Protein AF-A0A7S0VQ46-F1 (afdb_monomer_lite)

Foldseek 3Di:
DDFAKAWEDPPQWIWIQGLQGIWIAGCVPPPGDRRDTPDGDGRHVSVWRWHWYDDPQWIWIDTPVDDPFKIFIAGNVHRHTPWIQGCCQPTPDGDPNVVCVVDVDDPPDPPPPDD

Structure (mmCIF, N/CA/C/O backbone):
data_AF-A0A7S0VQ46-F1
#
_entry.id   AF-A0A7S0VQ46-F1
#
loop_
_atom_site.group_PDB
_atom_site.id
_atom_site.type_symbol
_atom_site.label_atom_id
_atom_site.label_alt_id
_atom_site.label_comp_id
_atom_site.label_asym_id
_atom_site.label_entity_id
_atom_site.label_seq_id
_atom_site.pdbx_PDB_ins_code
_atom_site.Cartn_x
_atom_site.Cartn_y
_atom_site.Cartn_z
_atom_site.occupancy
_atom_site.B_iso_or_equiv
_atom_site.auth_seq_id
_atom_site.auth_comp_id
_atom_site.auth_asym_id
_atom_site.auth_atom_id
_atom_site.pdbx_PDB_model_num
ATOM 1 N N . ALA A 1 1 ? 9.228 17.242 -10.030 1.00 52.00 1 ALA A N 1
ATOM 2 C CA . ALA A 1 1 ? 8.530 15.937 -10.054 1.00 52.00 1 ALA A CA 1
ATOM 3 C C . ALA A 1 1 ? 7.058 16.156 -9.705 1.00 52.00 1 ALA A C 1
ATOM 5 O O . ALA A 1 1 ? 6.789 16.780 -8.689 1.00 52.00 1 ALA A O 1
ATOM 6 N N . GLY A 1 2 ? 6.111 15.719 -10.545 1.00 63.72 2 GLY A N 1
ATOM 7 C CA . GLY A 1 2 ? 4.676 15.968 -10.318 1.00 63.72 2 GLY A CA 1
ATOM 8 C C . GLY A 1 2 ? 4.134 15.248 -9.078 1.00 63.72 2 GLY A C 1
ATOM 9 O O . GLY A 1 2 ? 4.594 14.147 -8.765 1.00 63.72 2 GLY A O 1
ATOM 10 N N . ARG A 1 3 ? 3.161 15.847 -8.382 1.00 78.19 3 ARG A N 1
ATOM 11 C CA . ARG A 1 3 ? 2.463 15.235 -7.238 1.00 78.19 3 ARG A CA 1
ATOM 12 C C . ARG A 1 3 ? 1.803 13.927 -7.691 1.00 78.19 3 ARG A C 1
ATOM 14 O O . ARG A 1 3 ? 1.157 13.897 -8.731 1.00 78.19 3 ARG A O 1
ATOM 21 N N . PHE A 1 4 ? 1.999 12.847 -6.945 1.00 85.94 4 PHE A N 1
ATOM 22 C CA . PHE A 1 4 ? 1.358 11.561 -7.208 1.00 85.94 4 PHE A CA 1
ATOM 23 C C . PHE A 1 4 ? 0.839 10.994 -5.886 1.00 85.94 4 PHE A C 1
ATOM 25 O O . PHE A 1 4 ? 1.539 11.033 -4.874 1.00 85.94 4 PHE A O 1
ATOM 32 N N . VAL A 1 5 ? -0.398 10.510 -5.915 1.00 93.94 5 VAL A N 1
ATOM 33 C CA . VAL A 1 5 ? -1.060 9.793 -4.828 1.00 93.94 5 VAL A CA 1
ATOM 34 C C . VAL A 1 5 ? -1.950 8.742 -5.484 1.00 93.94 5 VAL A C 1
ATOM 36 O O . VAL A 1 5 ? -2.590 9.035 -6.493 1.00 93.94 5 VAL A O 1
ATOM 39 N N . SER A 1 6 ? -1.999 7.540 -4.921 1.00 96.88 6 SER A N 1
ATOM 40 C CA . SER A 1 6 ? -2.977 6.520 -5.296 1.00 96.88 6 SER A CA 1
ATOM 41 C C . SER A 1 6 ? -3.759 6.097 -4.063 1.00 96.88 6 SER A C 1
ATOM 43 O O . SER A 1 6 ? -3.205 6.055 -2.961 1.00 96.88 6 SER A O 1
ATOM 45 N N . VAL A 1 7 ? -5.051 5.835 -4.244 1.00 97.56 7 VAL A N 1
ATOM 46 C CA . VAL A 1 7 ? -5.968 5.493 -3.160 1.00 97.56 7 VAL A CA 1
ATOM 47 C C . VAL A 1 7 ? -6.770 4.248 -3.505 1.00 97.56 7 VAL A C 1
ATOM 49 O O . VAL A 1 7 ? -7.147 4.049 -4.656 1.00 97.56 7 VAL A O 1
ATOM 52 N N . ALA A 1 8 ? -7.046 3.432 -2.495 1.00 98.19 8 ALA A N 1
ATOM 53 C CA . ALA A 1 8 ? -7.983 2.317 -2.557 1.00 98.19 8 ALA A CA 1
ATOM 54 C C . ALA A 1 8 ? -8.779 2.257 -1.249 1.00 98.19 8 ALA A C 1
ATOM 56 O O . ALA A 1 8 ? -8.419 2.899 -0.263 1.00 98.19 8 ALA A O 1
ATOM 57 N N . THR A 1 9 ? -9.865 1.494 -1.224 1.00 97.62 9 THR A N 1
ATOM 58 C CA . THR A 1 9 ? -10.707 1.347 -0.034 1.00 97.62 9 THR A CA 1
ATOM 59 C C . THR A 1 9 ? -11.311 -0.048 0.021 1.00 97.62 9 THR A C 1
ATOM 61 O O . THR A 1 9 ? -11.606 -0.627 -1.024 1.00 97.62 9 THR A O 1
ATOM 64 N N . ASP A 1 10 ? -11.491 -0.576 1.230 1.00 96.25 10 ASP A N 1
ATOM 65 C CA . ASP A 1 10 ? -12.310 -1.769 1.504 1.00 96.25 10 ASP A CA 1
ATOM 66 C C . ASP A 1 10 ? -13.719 -1.394 2.021 1.00 96.25 10 ASP A C 1
ATOM 68 O O . ASP A 1 10 ? -14.488 -2.253 2.445 1.00 96.25 10 ASP A O 1
ATOM 72 N N . GLY A 1 11 ? -14.048 -0.097 2.020 1.00 96.06 11 GLY A N 1
ATOM 73 C CA . GLY A 1 11 ? -15.270 0.476 2.583 1.00 96.06 11 GLY A CA 1
ATOM 74 C C . GLY A 1 11 ? -15.126 0.932 4.038 1.00 96.06 11 GLY A C 1
ATOM 75 O O . GLY A 1 11 ? -15.719 1.941 4.408 1.00 96.06 11 GLY A O 1
ATOM 76 N N . SER A 1 12 ? -14.303 0.262 4.851 1.00 97.50 12 SER A N 1
ATOM 77 C CA . SER A 1 12 ? -14.050 0.640 6.254 1.00 97.50 12 SER A CA 1
ATOM 78 C C . SER A 1 12 ? -12.765 1.452 6.414 1.00 97.50 12 SER A C 1
ATOM 80 O O . SER A 1 12 ? -12.708 2.376 7.227 1.00 97.50 12 SER A O 1
ATOM 82 N N . HIS A 1 13 ? -11.750 1.172 5.604 1.00 98.44 13 HIS A N 1
ATOM 83 C CA . HIS A 1 13 ? -10.459 1.836 5.606 1.00 98.44 13 HIS A CA 1
ATOM 84 C C . HIS A 1 13 ? -10.111 2.401 4.232 1.00 98.44 13 HIS A C 1
ATOM 86 O O . HIS A 1 13 ? -10.327 1.771 3.200 1.00 98.44 13 HIS A O 1
ATOM 92 N N . LEU A 1 14 ? -9.485 3.574 4.243 1.00 98.12 14 LEU A N 1
ATOM 93 C CA . LEU A 1 14 ? -8.809 4.168 3.100 1.00 98.12 14 LEU A CA 1
ATOM 94 C C . LEU A 1 14 ? -7.332 3.795 3.131 1.00 98.12 14 LEU A C 1
ATOM 96 O O . LEU A 1 14 ? -6.643 4.003 4.129 1.00 98.12 14 LEU A O 1
ATOM 100 N N . TYR A 1 15 ? -6.831 3.306 2.009 1.00 98.50 15 TYR A N 1
ATOM 101 C CA . TYR A 1 15 ? -5.422 3.037 1.785 1.00 98.50 15 TYR A CA 1
ATOM 102 C C . TYR A 1 15 ? -4.859 4.128 0.893 1.00 98.50 15 TYR A C 1
ATOM 104 O O . TYR A 1 15 ? -5.396 4.376 -0.183 1.00 98.50 15 TYR A O 1
ATOM 112 N N . VAL A 1 16 ? -3.795 4.789 1.336 1.00 97.75 16 VAL A N 1
ATOM 113 C CA . VAL A 1 16 ? -3.209 5.933 0.632 1.00 97.75 16 VAL A CA 1
ATOM 114 C C . VAL A 1 16 ? -1.732 5.670 0.405 1.00 97.75 16 VAL A C 1
ATOM 116 O O . VAL A 1 16 ? -0.962 5.584 1.360 1.00 97.75 16 VAL A O 1
ATOM 119 N N . HIS A 1 17 ? -1.332 5.570 -0.859 1.00 97.56 17 HIS A N 1
ATOM 120 C CA . HIS A 1 17 ? 0.068 5.525 -1.257 1.00 97.56 17 HIS A CA 1
ATOM 121 C C . HIS A 1 17 ? 0.516 6.903 -1.750 1.00 97.56 17 HIS A C 1
ATOM 123 O O . HIS A 1 17 ? -0.091 7.487 -2.649 1.00 97.56 17 HIS A O 1
ATOM 129 N N . SER A 1 18 ? 1.608 7.414 -1.190 1.00 95.06 18 SER A N 1
ATOM 130 C CA . SER A 1 18 ? 2.210 8.704 -1.543 1.00 95.06 18 SER A CA 1
ATOM 131 C C . SER A 1 18 ? 3.738 8.641 -1.390 1.00 95.06 18 SER A C 1
ATOM 133 O O . SER A 1 18 ? 4.251 7.647 -0.878 1.00 95.06 18 SER A O 1
ATOM 135 N N . PRO A 1 19 ? 4.495 9.696 -1.741 1.00 94.12 19 PRO A N 1
ATOM 136 C CA . PRO A 1 19 ? 5.932 9.751 -1.454 1.00 94.12 19 PRO A CA 1
ATOM 137 C C . PRO A 1 19 ? 6.293 9.633 0.038 1.00 94.12 19 PRO A C 1
ATOM 139 O O . PRO A 1 19 ? 7.440 9.346 0.370 1.00 94.12 19 PRO A O 1
ATOM 142 N N . LEU A 1 20 ? 5.335 9.834 0.953 1.00 94.56 20 LEU A N 1
ATOM 143 C CA . LEU A 1 20 ? 5.543 9.604 2.387 1.00 94.56 20 LEU A CA 1
ATOM 144 C C . LEU A 1 20 ? 5.497 8.110 2.758 1.00 94.56 20 LEU A C 1
ATOM 146 O O . LEU A 1 20 ? 5.977 7.731 3.826 1.00 94.56 20 LEU A O 1
ATOM 150 N N . GLY A 1 21 ? 4.970 7.258 1.875 1.00 95.88 21 GLY A N 1
ATOM 151 C CA . GLY A 1 21 ? 4.781 5.824 2.076 1.00 95.88 21 GLY A CA 1
ATOM 152 C C . GLY A 1 21 ? 3.322 5.396 1.912 1.00 95.88 21 GLY A C 1
ATOM 153 O O . GLY A 1 21 ? 2.529 6.076 1.253 1.00 95.88 21 GLY A O 1
ATOM 154 N N . LEU A 1 22 ? 2.979 4.266 2.533 1.00 98.00 22 LEU A N 1
ATOM 155 C CA . LEU A 1 22 ? 1.643 3.669 2.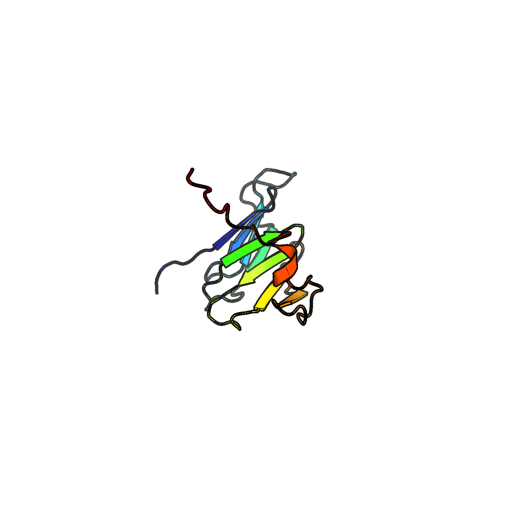507 1.00 98.00 22 LEU A CA 1
ATOM 156 C C . LEU A 1 22 ? 0.959 3.829 3.866 1.00 98.00 22 LEU A C 1
ATOM 158 O O . LEU A 1 22 ? 1.524 3.455 4.892 1.00 98.00 22 LEU A O 1
ATOM 162 N N . ALA A 1 23 ? -0.261 4.353 3.871 1.00 98.38 23 ALA A N 1
ATOM 163 C CA . ALA A 1 23 ? -1.054 4.572 5.076 1.00 98.38 23 ALA A CA 1
ATOM 164 C C . ALA A 1 23 ? -2.413 3.871 4.990 1.00 98.38 23 ALA A C 1
ATOM 166 O O . ALA A 1 23 ? -2.994 3.772 3.910 1.00 98.38 23 ALA A O 1
ATOM 167 N N . LYS A 1 24 ? -2.925 3.439 6.146 1.00 98.44 24 LYS A N 1
ATOM 168 C CA . LYS A 1 24 ? -4.284 2.924 6.351 1.00 98.44 24 LYS A CA 1
ATOM 169 C C . LYS A 1 24 ? -5.028 3.857 7.303 1.00 98.44 24 LYS A C 1
ATOM 171 O O . LYS A 1 24 ? -4.640 3.996 8.465 1.00 98.44 24 LYS A O 1
ATOM 176 N N . LEU A 1 25 ? -6.086 4.484 6.812 1.00 98.44 25 LEU A N 1
ATOM 177 C CA . LEU A 1 25 ? -6.909 5.464 7.516 1.00 98.44 25 LEU A CA 1
ATOM 178 C C . LEU A 1 25 ? -8.313 4.901 7.741 1.00 98.44 25 LEU A C 1
ATOM 180 O O . LEU A 1 25 ? -8.831 4.194 6.884 1.00 98.44 25 LEU A O 1
ATOM 184 N N . GLY A 1 26 ? -8.948 5.228 8.862 1.00 98.44 26 GLY A N 1
ATOM 185 C CA . GLY A 1 26 ? -10.359 4.919 9.086 1.00 98.44 26 GLY A CA 1
ATOM 186 C C . GLY A 1 26 ? -11.270 5.849 8.291 1.00 98.44 26 GLY A C 1
ATOM 187 O O . GLY A 1 26 ? -11.009 7.048 8.181 1.00 98.44 26 GLY A O 1
ATOM 188 N N . THR A 1 27 ? -12.351 5.305 7.745 1.00 97.81 27 THR A N 1
ATOM 189 C CA . THR A 1 27 ? -13.361 6.085 7.005 1.00 97.81 27 THR A CA 1
ATOM 190 C C . THR A 1 27 ? -14.442 6.673 7.909 1.00 97.81 27 THR A C 1
ATOM 192 O O . THR A 1 27 ? -15.118 7.618 7.515 1.00 97.81 27 THR A O 1
ATOM 195 N N . GLY A 1 28 ? -14.621 6.126 9.115 1.00 97.62 28 GLY A N 1
ATOM 196 C CA . GLY A 1 28 ? -15.814 6.364 9.933 1.00 97.62 28 GLY A CA 1
ATOM 197 C C . GLY A 1 28 ? -16.897 5.293 9.755 1.00 97.62 28 GLY A C 1
ATOM 198 O O . GLY A 1 28 ? -17.881 5.299 10.489 1.00 97.62 28 GLY A O 1
ATOM 199 N N . HIS A 1 29 ? -16.720 4.360 8.814 1.00 96.94 29 HIS A N 1
ATOM 200 C CA . HIS A 1 29 ? -17.596 3.205 8.611 1.00 96.94 29 HIS A CA 1
ATOM 201 C C . HIS A 1 29 ? -16.959 1.917 9.149 1.00 96.94 29 HIS A C 1
ATOM 203 O O . HIS A 1 29 ? -15.754 1.861 9.412 1.00 96.94 29 HIS A O 1
ATOM 209 N N . GLY A 1 30 ? -17.781 0.881 9.352 1.00 93.81 30 GLY A N 1
ATOM 210 C CA . GLY A 1 30 ? -17.314 -0.432 9.816 1.00 93.81 30 GLY A CA 1
ATOM 211 C C . GLY A 1 30 ? -16.661 -0.407 11.202 1.00 93.81 30 GLY A C 1
ATOM 212 O O . GLY A 1 30 ? -15.744 -1.178 11.462 1.00 93.81 30 GLY A O 1
ATOM 213 N N . GLY A 1 31 ? -17.076 0.518 12.076 1.00 95.69 31 GLY A N 1
ATOM 214 C CA . GLY A 1 31 ? -16.501 0.688 13.417 1.00 95.69 31 GLY A CA 1
ATOM 215 C C . GLY A 1 31 ? -15.156 1.425 13.449 1.00 95.69 31 GLY A C 1
ATOM 216 O O . GLY A 1 31 ? -14.533 1.517 14.506 1.00 95.69 31 GLY A O 1
ATOM 217 N N . THR A 1 32 ? -14.694 1.963 12.317 1.00 98.12 32 THR A N 1
ATOM 218 C CA . THR A 1 32 ? -13.479 2.784 12.279 1.00 98.12 32 THR A CA 1
ATOM 219 C C . THR A 1 32 ? -13.753 4.226 12.701 1.00 98.12 32 THR A C 1
ATOM 221 O O . THR A 1 32 ? -14.867 4.727 12.576 1.00 98.12 32 THR A O 1
ATOM 224 N N . ILE A 1 33 ? -12.723 4.925 13.181 1.00 98.06 33 ILE A N 1
ATOM 225 C CA . ILE A 1 33 ? -12.795 6.362 13.471 1.00 98.06 33 ILE A CA 1
ATOM 226 C C . ILE A 1 33 ? -12.389 7.134 12.216 1.00 98.06 33 ILE A C 1
ATOM 228 O O . ILE A 1 33 ? -11.309 6.901 11.668 1.00 98.06 33 ILE A O 1
ATOM 232 N N . HIS A 1 34 ? -13.241 8.066 11.786 1.00 97.38 34 HIS A N 1
ATOM 233 C CA . HIS A 1 34 ? -12.999 8.902 10.611 1.00 97.38 34 HIS A CA 1
ATOM 234 C C . HIS A 1 34 ? -11.641 9.609 10.703 1.00 97.38 34 HIS A C 1
ATOM 236 O O . HIS A 1 34 ? -11.338 10.273 11.693 1.00 97.38 34 HIS A O 1
ATOM 242 N N . GLY A 1 35 ? -10.819 9.465 9.662 1.00 95.75 35 GLY A N 1
ATOM 243 C CA . GLY A 1 35 ? -9.526 10.140 9.532 1.00 95.75 35 GLY A CA 1
ATOM 244 C C . GLY A 1 35 ? -8.428 9.609 10.456 1.00 95.75 35 GLY A C 1
ATOM 245 O O . GLY A 1 35 ? -7.288 10.064 10.369 1.00 95.75 35 GLY A O 1
ATOM 246 N N . ARG A 1 36 ? -8.722 8.633 11.325 1.00 98.06 36 ARG A N 1
ATOM 247 C CA . ARG A 1 36 ? -7.718 8.053 12.220 1.00 98.06 36 ARG A CA 1
ATOM 248 C C . ARG A 1 36 ? -6.705 7.248 11.417 1.00 98.06 36 ARG A C 1
ATOM 250 O O . ARG A 1 36 ? -7.083 6.374 10.645 1.00 98.06 36 ARG A O 1
ATOM 257 N N . LEU A 1 37 ? -5.419 7.492 11.648 1.00 98.19 37 LEU A N 1
ATOM 258 C CA . LEU A 1 37 ? -4.340 6.651 11.140 1.00 98.19 37 LEU A CA 1
ATOM 259 C C . LEU A 1 37 ? -4.263 5.361 11.958 1.00 98.19 37 LEU A C 1
ATOM 261 O O . LEU A 1 37 ? -3.975 5.397 13.152 1.00 98.19 37 LEU A O 1
ATOM 265 N N . TYR A 1 38 ? -4.539 4.231 11.309 1.00 98.19 38 TYR A N 1
ATOM 266 C CA . TYR A 1 38 ? -4.455 2.905 11.920 1.00 98.19 38 TYR A CA 1
ATOM 267 C C . TYR A 1 38 ? -3.076 2.290 11.715 1.00 98.19 38 TYR A C 1
ATOM 269 O O . TYR A 1 38 ? -2.508 1.746 12.655 1.00 98.19 38 TYR A O 1
ATOM 277 N N . LEU A 1 39 ? -2.534 2.382 10.497 1.00 98.19 39 LEU A N 1
ATOM 278 C CA . LEU A 1 39 ? -1.216 1.850 10.151 1.00 98.19 39 LEU A CA 1
ATOM 279 C C . LEU A 1 39 ? -0.497 2.791 9.195 1.00 98.19 39 LEU A C 1
ATOM 281 O O . LEU A 1 39 ? -1.119 3.452 8.361 1.00 98.19 39 LEU A O 1
ATOM 285 N N . SER A 1 40 ? 0.827 2.802 9.289 1.00 97.81 40 SER A N 1
ATOM 286 C CA . SER A 1 40 ? 1.697 3.528 8.376 1.00 97.81 40 SER A CA 1
ATOM 287 C C . SER A 1 40 ? 2.954 2.718 8.113 1.00 97.81 40 SER A C 1
ATOM 289 O O . SER A 1 40 ? 3.550 2.165 9.037 1.00 97.81 40 SER A O 1
ATOM 291 N N . LYS A 1 41 ? 3.365 2.679 6.848 1.00 97.75 41 LYS A N 1
ATOM 292 C CA . LYS A 1 41 ? 4.643 2.144 6.394 1.00 97.75 41 LYS A CA 1
ATOM 293 C C . LYS A 1 41 ? 5.420 3.269 5.707 1.00 97.75 41 LYS A C 1
ATOM 295 O O . LYS A 1 41 ? 5.267 3.475 4.495 1.00 97.75 41 LYS A O 1
ATOM 300 N N . PRO A 1 42 ? 6.212 4.040 6.474 1.00 96.88 42 PRO A N 1
ATOM 301 C CA . PRO A 1 42 ? 6.932 5.192 5.955 1.00 96.88 42 PRO A CA 1
ATOM 302 C C . PRO A 1 42 ? 7.895 4.803 4.839 1.00 96.88 42 PRO A C 1
ATOM 304 O O . PRO A 1 42 ? 8.519 3.744 4.881 1.00 96.88 42 PRO A O 1
ATOM 307 N N . ARG A 1 43 ? 8.031 5.682 3.845 1.00 95.25 43 ARG A N 1
ATOM 308 C CA . ARG A 1 43 ? 8.930 5.530 2.686 1.00 95.25 43 ARG A CA 1
ATOM 309 C C . ARG A 1 43 ? 8.723 4.254 1.858 1.00 95.25 43 ARG A C 1
ATOM 311 O O . ARG A 1 43 ? 9.536 3.977 0.976 1.00 95.25 43 ARG A O 1
ATOM 318 N N . TYR A 1 44 ? 7.648 3.501 2.095 1.00 96.38 44 TYR A N 1
ATOM 319 C CA . TYR A 1 44 ? 7.315 2.326 1.300 1.00 96.38 44 TYR A CA 1
ATOM 320 C C . TYR A 1 44 ? 7.178 2.727 -0.168 1.00 96.38 44 TYR A C 1
ATOM 322 O O . TYR A 1 44 ? 6.317 3.537 -0.499 1.00 96.38 44 TYR A O 1
ATOM 330 N N . ARG A 1 45 ? 8.088 2.217 -1.010 1.00 93.75 45 ARG A N 1
ATOM 331 C CA . ARG A 1 45 ? 8.156 2.484 -2.457 1.00 93.75 45 ARG A CA 1
ATOM 332 C C . ARG A 1 45 ? 8.020 3.972 -2.823 1.00 93.75 45 ARG A C 1
ATOM 334 O O . ARG A 1 45 ? 7.452 4.327 -3.850 1.00 93.75 45 ARG A O 1
ATOM 341 N N . ALA A 1 46 ?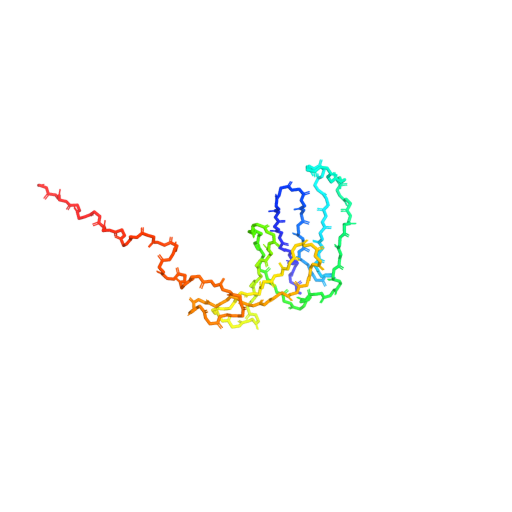 8.587 4.865 -2.006 1.00 91.81 46 ALA A N 1
ATOM 342 C CA . ALA A 1 46 ? 8.429 6.319 -2.145 1.00 91.81 46 ALA A CA 1
ATOM 343 C C . ALA A 1 46 ? 8.953 6.913 -3.470 1.00 91.81 46 ALA A C 1
ATOM 345 O O . ALA A 1 46 ? 8.523 7.995 -3.867 1.00 91.81 46 ALA A O 1
ATOM 346 N N . GLY A 1 47 ? 9.888 6.229 -4.138 1.00 89.81 47 GLY A N 1
ATOM 347 C CA . GLY A 1 47 ? 10.401 6.618 -5.457 1.00 89.81 47 GLY A CA 1
ATOM 348 C C . GLY A 1 47 ? 9.527 6.156 -6.627 1.00 89.81 47 GLY A C 1
ATOM 349 O O . GLY A 1 47 ? 9.749 6.571 -7.762 1.00 89.81 47 GLY A O 1
ATOM 350 N N . GLU A 1 48 ? 8.535 5.308 -6.364 1.00 92.12 48 GLU A N 1
ATOM 351 C CA . GLU A 1 48 ? 7.663 4.728 -7.376 1.00 92.12 48 GLU A CA 1
ATOM 352 C C . GLU A 1 48 ? 6.346 5.510 -7.493 1.00 92.12 48 GLU A C 1
ATOM 354 O O . GLU A 1 48 ? 5.923 6.237 -6.591 1.00 92.12 48 GLU A O 1
ATOM 359 N N . ARG A 1 49 ? 5.659 5.333 -8.627 1.00 92.50 49 ARG A N 1
ATOM 360 C CA . ARG A 1 49 ? 4.317 5.883 -8.880 1.00 92.50 49 ARG A CA 1
ATOM 361 C C . ARG A 1 49 ? 3.301 4.758 -9.102 1.00 92.50 49 ARG A C 1
ATOM 363 O O . ARG A 1 49 ? 2.863 4.571 -10.238 1.00 92.50 49 ARG A O 1
ATOM 370 N N . PRO A 1 50 ? 2.999 3.943 -8.079 1.00 94.00 50 PRO A N 1
ATOM 371 C CA . PRO A 1 50 ? 2.108 2.811 -8.258 1.00 94.00 50 PRO A CA 1
ATOM 372 C C . PRO A 1 50 ? 0.634 3.202 -8.379 1.00 94.00 50 PRO A C 1
ATOM 374 O O . PRO A 1 50 ? 0.190 4.147 -7.745 1.00 94.00 50 PRO A O 1
ATOM 377 N N . TRP A 1 51 ? -0.178 2.418 -9.076 1.00 95.00 51 TRP A N 1
ATOM 378 C CA . TRP A 1 51 ? -1.597 2.351 -8.716 1.00 95.00 51 TRP A CA 1
ATOM 379 C C . TRP A 1 51 ? -1.801 1.245 -7.678 1.00 95.00 51 TRP A C 1
ATOM 381 O O . TRP A 1 51 ? -1.028 0.282 -7.632 1.00 95.00 51 TRP A O 1
ATOM 391 N N . ILE A 1 52 ? -2.818 1.404 -6.830 1.00 97.31 52 ILE A N 1
ATOM 392 C CA . ILE A 1 52 ? -3.220 0.395 -5.849 1.00 97.31 52 ILE A CA 1
ATOM 393 C C . ILE A 1 52 ? -4.683 -0.007 -6.040 1.00 97.31 52 ILE A C 1
ATOM 395 O O . ILE A 1 52 ? -5.515 0.822 -6.399 1.00 97.31 52 ILE A O 1
ATOM 399 N N . ALA A 1 53 ? -4.998 -1.273 -5.778 1.00 97.25 53 ALA A N 1
ATOM 400 C CA . ALA A 1 53 ? -6.362 -1.794 -5.741 1.00 97.25 53 ALA A CA 1
ATOM 401 C C . ALA A 1 53 ? -6.558 -2.657 -4.493 1.00 97.25 53 ALA A C 1
ATOM 403 O O . ALA A 1 53 ? -5.669 -3.420 -4.126 1.00 97.25 53 ALA A O 1
ATOM 404 N N . CYS A 1 54 ? -7.719 -2.556 -3.850 1.00 96.69 54 CYS A N 1
ATOM 405 C CA . CYS A 1 54 ? -8.072 -3.386 -2.702 1.00 96.69 54 CYS A CA 1
ATOM 406 C C . CYS A 1 54 ? -9.046 -4.477 -3.142 1.00 96.69 54 CYS A C 1
ATOM 408 O O . CYS A 1 54 ? -10.097 -4.169 -3.699 1.00 96.69 54 CYS A O 1
ATOM 410 N N . VAL A 1 55 ? -8.705 -5.741 -2.890 1.00 94.44 55 VAL A N 1
ATOM 411 C CA . VAL A 1 55 ? -9.578 -6.890 -3.163 1.00 94.44 55 VAL A CA 1
ATOM 412 C C . VAL A 1 55 ? -9.538 -7.823 -1.959 1.00 94.44 55 VAL A C 1
ATOM 414 O O . VAL A 1 55 ? -8.512 -8.441 -1.659 1.00 94.44 55 VAL A O 1
ATOM 417 N N . GLY A 1 56 ? -10.662 -7.912 -1.246 1.00 91.25 56 GLY A N 1
ATOM 418 C CA . GLY A 1 56 ? -10.733 -8.622 0.029 1.00 91.25 56 GLY A CA 1
ATOM 419 C C . GLY A 1 56 ? -9.754 -8.033 1.048 1.00 91.25 56 GLY A C 1
ATOM 420 O O . GLY A 1 56 ? -9.729 -6.828 1.269 1.00 91.25 56 GLY A O 1
ATOM 421 N N . GLN A 1 57 ? -8.919 -8.883 1.648 1.00 92.88 57 GLN A N 1
ATOM 422 C CA . GLN A 1 57 ? -7.931 -8.487 2.665 1.00 92.88 57 GLN A CA 1
ATOM 423 C C . GLN A 1 57 ? -6.543 -8.169 2.081 1.00 92.88 57 GLN A C 1
ATOM 425 O O . GLN A 1 57 ? -5.541 -8.204 2.797 1.00 92.88 57 GLN A O 1
ATOM 430 N N . ARG A 1 58 ? -6.461 -7.905 0.773 1.00 95.88 58 ARG A N 1
ATOM 431 C CA . ARG A 1 58 ? -5.198 -7.685 0.065 1.00 95.88 58 ARG A CA 1
ATOM 432 C C . ARG A 1 58 ? -5.236 -6.398 -0.743 1.00 95.88 58 ARG A C 1
ATOM 434 O O . ARG A 1 58 ? -6.206 -6.121 -1.448 1.00 95.88 58 ARG A O 1
ATOM 441 N N . LEU A 1 59 ? -4.131 -5.669 -0.697 1.00 97.25 59 LEU A N 1
ATOM 442 C CA . LEU A 1 59 ? -3.815 -4.612 -1.641 1.00 97.25 59 LEU A CA 1
ATOM 443 C C . LEU A 1 59 ? -2.924 -5.163 -2.744 1.00 97.25 59 LEU A C 1
ATOM 445 O O . LEU A 1 59 ? -1.935 -5.843 -2.483 1.00 97.25 59 LEU A O 1
ATOM 449 N N . TYR A 1 60 ? -3.253 -4.808 -3.972 1.00 96.56 60 TYR A N 1
ATOM 450 C CA . TYR A 1 60 ? -2.459 -5.086 -5.153 1.00 96.56 60 TYR A CA 1
ATOM 451 C C . TYR A 1 60 ? -1.827 -3.787 -5.607 1.00 96.56 60 TYR A C 1
ATOM 453 O O . TYR A 1 60 ? -2.501 -2.760 -5.677 1.00 96.56 60 TYR A O 1
ATOM 461 N N . LEU A 1 61 ? -0.535 -3.836 -5.894 1.00 95.88 61 LEU A N 1
ATOM 462 C CA . LEU A 1 61 ? 0.267 -2.685 -6.261 1.00 95.88 61 LEU A CA 1
ATOM 463 C C . LEU A 1 61 ? 0.997 -2.957 -7.570 1.00 95.88 61 LEU A C 1
ATOM 465 O O . LEU A 1 61 ? 1.602 -4.017 -7.750 1.00 95.88 61 LEU A O 1
ATOM 469 N N . ARG A 1 62 ? 0.994 -1.960 -8.456 1.00 94.88 62 ARG A N 1
ATOM 470 C CA . ARG A 1 62 ? 1.762 -1.990 -9.702 1.00 94.88 62 ARG A CA 1
ATOM 471 C C . ARG A 1 62 ? 2.379 -0.639 -9.990 1.00 94.88 62 ARG A C 1
ATOM 473 O O . ARG A 1 62 ? 1.658 0.351 -10.079 1.00 94.88 62 ARG A O 1
ATOM 480 N N . SER A 1 63 ? 3.685 -0.608 -10.237 1.00 93.75 63 SER A N 1
ATOM 481 C CA . SER A 1 63 ? 4.409 0.593 -10.658 1.00 93.75 63 SER A CA 1
ATOM 482 C C . SER A 1 63 ? 5.244 0.339 -11.921 1.00 93.75 63 SER A C 1
ATOM 484 O O . SER A 1 63 ? 5.679 -0.790 -12.147 1.00 93.75 63 SER A O 1
ATOM 486 N N . PRO A 1 64 ? 5.519 1.365 -12.750 1.00 91.44 64 PRO A N 1
ATOM 487 C CA . PRO A 1 64 ? 6.383 1.229 -13.929 1.00 91.44 64 PRO A CA 1
ATOM 488 C C . PRO A 1 64 ? 7.805 0.722 -13.644 1.00 91.44 64 PRO A C 1
ATOM 490 O O . PRO A 1 64 ? 8.472 0.293 -14.574 1.00 91.44 64 PRO A O 1
ATOM 493 N N . ALA A 1 65 ? 8.264 0.768 -12.388 1.00 90.62 65 ALA A N 1
ATOM 494 C CA . ALA A 1 65 ? 9.576 0.264 -11.981 1.00 90.62 65 ALA A CA 1
ATOM 495 C C . ALA A 1 65 ? 9.613 -1.267 -11.797 1.00 90.62 65 ALA A C 1
ATOM 497 O O . ALA A 1 65 ? 10.673 -1.826 -11.537 1.00 90.62 65 ALA A O 1
ATOM 498 N N . MET A 1 66 ? 8.463 -1.936 -11.892 1.00 91.62 66 MET A N 1
ATOM 499 C CA . MET A 1 66 ? 8.322 -3.385 -11.760 1.00 91.62 66 MET A CA 1
ATOM 500 C C . MET A 1 66 ? 8.245 -4.065 -13.130 1.00 91.62 66 MET A C 1
ATOM 502 O O . MET A 1 66 ? 7.871 -3.427 -14.119 1.00 91.62 66 MET A O 1
ATOM 506 N N . ASP A 1 67 ? 8.476 -5.381 -13.156 1.00 90.38 67 ASP A N 1
ATOM 507 C CA . ASP A 1 67 ? 8.202 -6.221 -14.326 1.00 90.38 67 ASP A CA 1
ATOM 508 C C . ASP A 1 67 ? 6.783 -5.951 -14.886 1.00 90.38 67 ASP A C 1
ATOM 510 O O . ASP A 1 67 ? 5.837 -5.708 -14.117 1.00 90.38 67 ASP A O 1
ATOM 514 N N . PRO A 1 68 ? 6.593 -5.944 -16.220 1.00 86.19 68 PRO A N 1
ATOM 515 C CA . PRO A 1 68 ? 5.303 -5.638 -16.847 1.00 86.19 68 PRO A CA 1
ATOM 516 C C . PRO A 1 68 ? 4.139 -6.506 -16.356 1.00 86.19 68 PRO A C 1
ATOM 518 O O . PRO A 1 68 ? 3.035 -6.001 -16.171 1.00 86.19 68 PRO A O 1
ATOM 521 N N . ASP A 1 69 ? 4.398 -7.783 -16.093 1.00 86.81 69 ASP A N 1
ATOM 522 C CA . ASP A 1 69 ? 3.418 -8.824 -15.781 1.00 86.81 69 ASP A CA 1
ATOM 523 C C . ASP A 1 69 ? 3.278 -9.114 -14.278 1.00 86.81 69 ASP A C 1
ATOM 525 O O . ASP A 1 69 ? 2.650 -10.104 -13.909 1.00 86.81 69 ASP A O 1
ATOM 529 N N . CYS A 1 70 ? 3.862 -8.281 -13.411 1.00 88.94 70 CYS A N 1
ATOM 530 C CA . CYS A 1 70 ? 3.956 -8.529 -11.973 1.00 88.94 70 CYS A CA 1
ATOM 531 C C . CYS A 1 70 ? 3.146 -7.519 -11.150 1.00 88.94 70 CYS A C 1
ATOM 533 O O . CYS A 1 70 ? 3.286 -6.307 -11.317 1.00 88.94 70 CYS A O 1
ATOM 535 N N . LEU A 1 71 ? 2.344 -8.018 -10.209 1.00 94.50 71 LEU A N 1
ATOM 536 C CA . LEU A 1 71 ? 1.677 -7.250 -9.160 1.00 94.50 71 LEU A CA 1
ATOM 537 C C . LEU A 1 71 ? 2.270 -7.635 -7.808 1.00 94.50 71 LEU A C 1
ATOM 539 O O . LEU A 1 71 ? 2.434 -8.817 -7.518 1.00 94.50 71 LEU A O 1
ATOM 543 N N . VAL A 1 72 ? 2.532 -6.656 -6.952 1.00 95.56 72 VAL A N 1
ATOM 544 C CA . VAL A 1 72 ? 2.903 -6.902 -5.554 1.00 95.56 72 VAL A CA 1
ATOM 545 C C . VAL A 1 72 ? 1.633 -6.998 -4.731 1.00 95.56 72 VAL A C 1
ATOM 547 O O . VAL A 1 72 ? 0.721 -6.190 -4.890 1.00 95.56 72 VAL A O 1
ATOM 550 N N . VAL A 1 73 ? 1.584 -7.986 -3.848 1.00 96.25 73 VAL A N 1
ATOM 551 C CA . VAL A 1 73 ? 0.468 -8.228 -2.942 1.00 96.25 73 VAL A CA 1
ATOM 552 C C . VAL A 1 73 ? 0.889 -7.810 -1.543 1.00 96.25 73 VAL A C 1
ATOM 554 O O . VAL A 1 73 ? 1.908 -8.269 -1.026 1.00 96.25 73 VAL A O 1
ATOM 557 N N . VAL A 1 74 ? 0.091 -6.953 -0.923 1.00 97.44 74 VAL A N 1
ATOM 558 C CA . VAL A 1 74 ? 0.300 -6.424 0.423 1.00 97.44 74 VAL A CA 1
ATOM 559 C C . VAL A 1 74 ? -0.894 -6.804 1.287 1.00 97.44 74 VAL A C 1
ATOM 561 O O . VAL A 1 74 ? -2.040 -6.678 0.862 1.00 97.44 74 VAL A O 1
ATOM 564 N N . ASP A 1 75 ? -0.640 -7.271 2.501 1.00 96.62 75 ASP A N 1
ATOM 565 C CA . ASP A 1 75 ? -1.694 -7.605 3.453 1.00 96.62 75 ASP A CA 1
ATOM 566 C C . ASP A 1 75 ? -2.294 -6.341 4.093 1.00 96.62 75 ASP A C 1
ATOM 568 O O . ASP A 1 75 ? -1.586 -5.441 4.554 1.00 96.62 75 ASP A O 1
ATOM 572 N N . CYS A 1 76 ? -3.624 -6.259 4.122 1.00 96.62 76 CYS A N 1
ATOM 573 C CA . CYS A 1 76 ? -4.354 -5.102 4.636 1.00 96.62 76 CYS A CA 1
ATOM 574 C C . CYS A 1 76 ? -4.301 -4.948 6.167 1.00 96.62 76 CYS A C 1
ATOM 576 O O . CYS A 1 76 ? -4.618 -3.863 6.674 1.00 96.62 76 CYS A O 1
ATOM 578 N N . GLN A 1 77 ? -3.987 -6.007 6.915 1.00 96.56 77 GLN A N 1
ATOM 579 C CA . GLN A 1 77 ? -3.940 -6.012 8.378 1.00 96.56 77 GLN A CA 1
ATOM 580 C C . GLN A 1 77 ? -2.619 -5.467 8.916 1.00 96.56 77 GLN A C 1
ATOM 582 O O . GLN A 1 77 ? -2.622 -4.874 9.989 1.00 96.56 77 GLN A O 1
ATOM 587 N N . ASN A 1 78 ? -1.511 -5.636 8.189 1.00 96.50 78 ASN A N 1
ATOM 588 C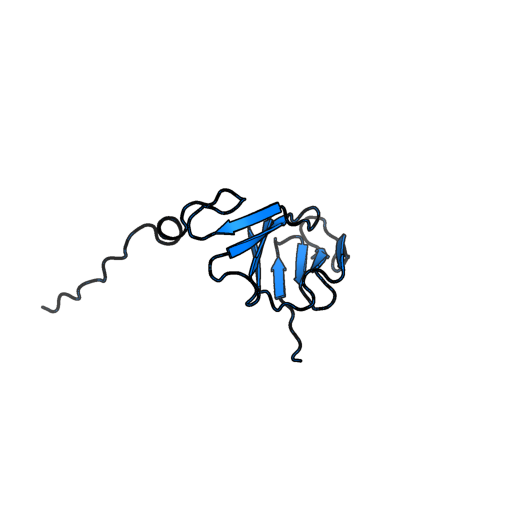 CA . ASN A 1 78 ? -0.177 -5.240 8.662 1.00 96.50 78 ASN A CA 1
ATOM 589 C C . ASN A 1 78 ? 0.658 -4.428 7.650 1.00 96.50 78 ASN A C 1
ATOM 591 O O . ASN A 1 78 ? 1.733 -3.947 8.001 1.00 96.50 78 ASN A O 1
ATOM 595 N N . LEU A 1 79 ? 0.170 -4.223 6.421 1.00 97.44 79 LEU A N 1
ATOM 596 C CA . LEU A 1 79 ? 0.875 -3.535 5.329 1.00 97.44 79 LEU A CA 1
ATOM 597 C C . LEU A 1 79 ? 2.215 -4.194 4.926 1.00 97.44 79 LEU A C 1
ATOM 599 O O . LEU A 1 79 ? 3.103 -3.552 4.346 1.00 97.44 79 LEU A O 1
ATOM 603 N N . CYS A 1 80 ? 2.391 -5.484 5.204 1.00 96.88 80 CYS A N 1
ATOM 604 C CA . CYS A 1 80 ? 3.540 -6.263 4.749 1.00 96.88 80 CYS A CA 1
ATOM 605 C C . CYS A 1 80 ? 3.301 -6.814 3.342 1.00 96.88 80 CYS A C 1
ATOM 607 O O . CYS A 1 80 ? 2.191 -7.213 3.002 1.00 96.88 80 CYS A O 1
ATOM 609 N N . GLU A 1 81 ? 4.354 -6.838 2.519 1.00 96.19 81 GLU A N 1
ATOM 610 C CA . GLU A 1 81 ? 4.295 -7.561 1.246 1.00 96.19 81 GLU A CA 1
ATOM 611 C C . GLU A 1 81 ? 4.203 -9.056 1.564 1.00 96.19 81 GLU A C 1
ATOM 613 O O . GLU A 1 81 ? 5.025 -9.577 2.315 1.00 96.19 81 GLU A O 1
ATOM 618 N N . VAL A 1 82 ? 3.192 -9.728 1.023 1.00 94.62 82 VAL A N 1
ATOM 619 C CA . VAL A 1 82 ? 2.999 -11.178 1.183 1.00 94.62 82 VAL A CA 1
ATOM 620 C C . VAL A 1 82 ? 3.456 -11.955 -0.042 1.00 94.62 82 VAL A C 1
ATOM 622 O O . VAL A 1 82 ? 3.621 -13.168 0.026 1.00 94.62 82 VAL A O 1
ATOM 625 N N . GLY A 1 83 ? 3.677 -11.268 -1.162 1.00 93.06 83 GLY A N 1
ATOM 626 C CA . GLY A 1 83 ? 4.217 -11.885 -2.356 1.00 93.06 83 GLY A CA 1
ATOM 627 C C . GLY A 1 83 ? 3.884 -11.124 -3.624 1.00 93.06 83 GLY A C 1
ATOM 628 O O . GLY A 1 83 ? 3.607 -9.924 -3.604 1.00 93.06 83 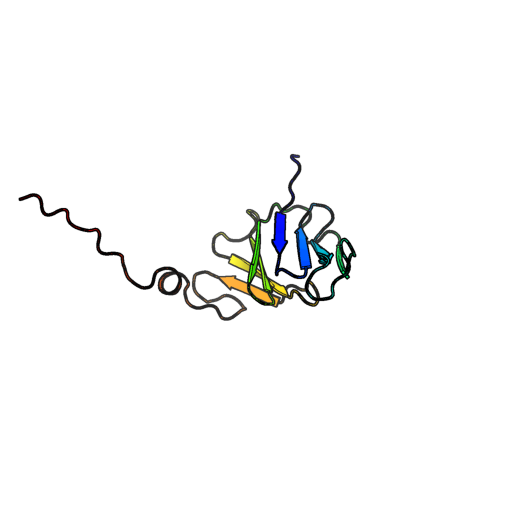GLY A O 1
ATOM 629 N N . THR A 1 84 ? 3.910 -11.844 -4.735 1.00 93.00 84 THR A N 1
ATOM 630 C CA . THR A 1 84 ? 3.631 -11.320 -6.062 1.00 93.00 84 THR A CA 1
ATOM 631 C C . THR A 1 84 ? 2.639 -12.208 -6.793 1.00 93.00 84 THR A C 1
ATOM 633 O O . THR A 1 84 ? 2.585 -13.422 -6.594 1.00 93.00 84 THR A O 1
ATOM 636 N N . VAL A 1 85 ? 1.850 -11.588 -7.656 1.00 90.81 85 VAL A N 1
ATOM 637 C CA . VAL A 1 85 ? 1.008 -12.257 -8.643 1.00 90.81 85 VAL A CA 1
ATOM 638 C C . VAL A 1 85 ? 1.598 -11.960 -10.009 1.00 90.81 85 VAL A C 1
ATOM 640 O O . VAL A 1 85 ? 1.909 -10.807 -10.307 1.00 90.81 85 VAL A O 1
ATOM 643 N N . ARG A 1 86 ? 1.748 -12.997 -10.831 1.00 88.62 86 ARG A N 1
ATOM 644 C CA . ARG A 1 86 ? 2.146 -12.863 -12.231 1.00 88.62 86 ARG A CA 1
ATOM 645 C C . ARG A 1 86 ? 1.031 -13.343 -13.130 1.00 88.62 86 ARG A C 1
ATOM 647 O O . ARG A 1 86 ? 0.278 -14.243 -12.757 1.00 88.62 86 ARG A O 1
ATOM 654 N N . GLN A 1 87 ? 0.944 -12.769 -14.324 1.00 80.19 87 GLN A N 1
ATOM 655 C CA . GLN A 1 87 ? -0.086 -13.160 -15.279 1.00 80.19 87 GLN A CA 1
ATOM 656 C C . GLN A 1 87 ? -0.017 -14.655 -15.615 1.00 80.19 87 GLN A C 1
ATOM 658 O O . GLN A 1 87 ? -1.069 -15.268 -15.752 1.00 80.19 87 GLN A O 1
ATOM 663 N N . ASP A 1 88 ? 1.180 -15.245 -15.686 1.00 80.75 88 ASP A N 1
ATOM 664 C CA . ASP A 1 88 ? 1.437 -16.665 -15.976 1.00 80.75 88 ASP A CA 1
ATOM 665 C C . ASP A 1 88 ? 1.139 -17.631 -14.809 1.00 80.75 88 ASP A C 1
ATOM 667 O O . ASP A 1 88 ? 1.339 -18.837 -14.942 1.00 80.75 88 ASP A O 1
ATOM 671 N N . GLY A 1 89 ? 0.672 -17.119 -13.666 1.00 75.94 89 GLY A N 1
ATOM 672 C CA . GLY A 1 89 ? 0.379 -17.911 -12.472 1.00 75.94 89 GLY A CA 1
ATOM 673 C C . GLY A 1 89 ? 1.613 -18.344 -11.670 1.00 75.94 89 GLY A C 1
ATOM 674 O O . GLY A 1 89 ? 1.450 -18.961 -10.621 1.00 75.94 89 GLY A O 1
ATOM 675 N N . LYS A 1 90 ? 2.840 -17.991 -12.088 1.00 78.75 90 LYS A N 1
ATOM 676 C CA . LYS A 1 90 ? 4.094 -18.320 -11.376 1.00 78.75 90 LYS A CA 1
ATOM 677 C C . LYS A 1 90 ? 4.481 -17.296 -10.304 1.00 78.75 90 LYS A C 1
ATOM 679 O O . LYS A 1 90 ? 5.630 -17.249 -9.866 1.00 78.75 90 LYS A O 1
ATOM 684 N N . GLY A 1 91 ? 3.544 -16.440 -9.901 1.00 78.69 91 GLY A N 1
ATOM 685 C CA . GLY A 1 91 ? 3.729 -15.563 -8.747 1.00 78.69 91 GLY A CA 1
ATOM 686 C C . GLY A 1 91 ? 3.905 -16.361 -7.451 1.00 78.69 91 GLY A C 1
ATOM 687 O O . GLY A 1 91 ? 3.585 -17.546 -7.388 1.00 78.69 91 GLY A O 1
ATOM 688 N N . SER A 1 92 ? 4.391 -15.713 -6.390 1.00 82.12 92 SER A N 1
ATOM 689 C CA . SER A 1 92 ? 4.475 -16.357 -5.070 1.00 82.12 92 SER A CA 1
ATOM 690 C C . SER A 1 92 ? 3.121 -16.486 -4.366 1.00 82.12 92 SER A C 1
ATOM 692 O O . SER A 1 92 ? 3.005 -17.209 -3.378 1.00 82.12 92 SER A O 1
ATOM 694 N N . VAL A 1 93 ? 2.085 -15.818 -4.878 1.00 79.62 93 VAL A N 1
ATOM 695 C CA . VAL A 1 93 ? 0.701 -15.963 -4.427 1.00 79.62 93 VAL A CA 1
ATOM 696 C C . VAL A 1 93 ? -0.108 -16.707 -5.497 1.00 79.62 93 VAL A C 1
ATOM 698 O O . VAL A 1 93 ? -0.083 -16.288 -6.660 1.00 79.62 93 VAL A O 1
ATOM 701 N N . PRO A 1 94 ? -0.876 -17.756 -5.125 1.00 66.31 94 PRO A N 1
ATOM 702 C CA . PRO A 1 94 ? -1.744 -18.456 -6.061 1.00 66.31 94 PRO A CA 1
ATOM 703 C C . PRO A 1 94 ? -2.695 -17.482 -6.750 1.00 66.31 94 PRO A C 1
ATOM 705 O O . PRO A 1 94 ? -3.439 -16.745 -6.098 1.00 66.31 94 PRO A O 1
ATOM 708 N N . SER A 1 95 ? -2.665 -17.487 -8.075 1.00 62.62 95 SER A N 1
ATOM 709 C CA . SER A 1 95 ? -3.586 -16.741 -8.921 1.00 62.62 95 SER A CA 1
ATOM 710 C C . SER A 1 95 ? -3.940 -17.622 -10.115 1.00 62.62 95 SER A C 1
ATOM 712 O O . SER A 1 95 ? -3.051 -18.279 -10.663 1.00 62.62 95 SER A O 1
ATOM 714 N N . PRO A 1 96 ? -5.221 -17.705 -10.509 1.00 53.69 96 PRO A N 1
ATOM 715 C CA . PRO A 1 96 ? -5.560 -18.346 -11.769 1.00 53.69 96 PRO A CA 1
ATOM 716 C C . PRO A 1 96 ? -4.853 -17.600 -12.904 1.00 53.69 96 PRO A C 1
ATOM 718 O O . PRO A 1 96 ? -4.695 -16.378 -12.838 1.00 53.69 96 PRO A O 1
ATOM 721 N N . HIS A 1 97 ? -4.435 -18.325 -13.945 1.00 53.19 97 HIS A N 1
ATOM 722 C CA . HIS A 1 97 ? -3.876 -17.708 -15.144 1.00 53.19 97 HIS A CA 1
ATOM 723 C C . HIS A 1 97 ? -4.892 -16.686 -15.675 1.00 53.19 97 HIS A C 1
ATOM 725 O O . HIS A 1 97 ? -5.978 -17.039 -16.141 1.00 53.19 97 HIS A O 1
ATOM 731 N N . CYS A 1 98 ? -4.571 -15.398 -15.533 1.00 50.81 98 CYS A N 1
ATOM 732 C CA . CYS A 1 98 ? -5.562 -14.325 -15.639 1.00 50.81 98 CYS A CA 1
ATOM 733 C C . CYS A 1 98 ? -6.158 -14.210 -17.057 1.00 50.81 98 CYS A C 1
ATOM 735 O O . CYS A 1 98 ? -7.267 -13.708 -17.231 1.00 50.81 98 CYS A O 1
ATOM 737 N N . GLY A 1 99 ? -5.463 -14.766 -18.060 1.00 54.41 99 GLY A N 1
ATOM 738 C CA . GLY A 1 99 ? -5.946 -14.874 -19.437 1.00 54.41 99 GLY A CA 1
ATOM 739 C C . GLY A 1 99 ? -7.216 -15.716 -19.616 1.00 54.41 99 GLY A C 1
ATOM 740 O O . GLY A 1 99 ? -7.868 -15.570 -20.642 1.00 54.41 99 GLY A O 1
ATOM 741 N N . GLN A 1 100 ? -7.591 -16.556 -18.643 1.00 45.62 100 GLN A N 1
ATOM 742 C CA . GLN A 1 100 ? -8.825 -17.358 -18.700 1.00 45.62 100 GLN A CA 1
ATOM 743 C C . GLN A 1 100 ? -9.912 -16.906 -17.712 1.00 45.62 100 GLN A C 1
ATOM 745 O O . GLN A 1 100 ? -11.072 -17.258 -17.890 1.00 45.62 100 GLN A O 1
ATOM 750 N N . ALA A 1 101 ? -9.566 -16.134 -16.675 1.00 42.75 101 ALA A N 1
ATOM 751 C CA . ALA A 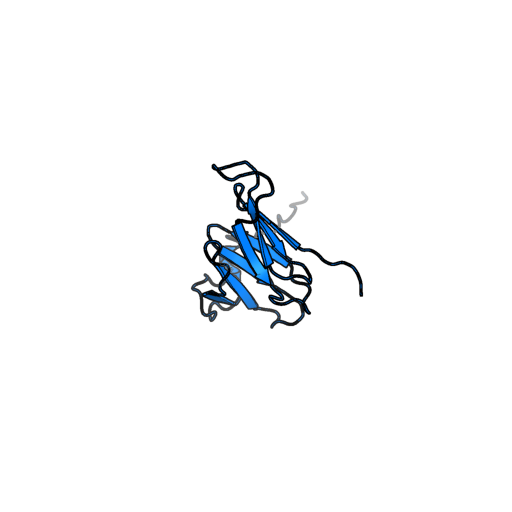1 101 ? -10.483 -15.838 -15.569 1.00 42.75 101 ALA A CA 1
ATOM 752 C C . ALA A 1 101 ? -11.216 -14.487 -15.685 1.00 42.75 101 ALA A C 1
ATOM 754 O O . ALA A 1 101 ? -12.306 -14.349 -15.139 1.00 42.75 101 ALA A O 1
ATOM 755 N N . LEU A 1 102 ? -10.645 -13.491 -16.378 1.00 39.44 102 LEU A N 1
ATOM 756 C CA . LEU A 1 102 ? -11.287 -12.172 -16.546 1.00 39.44 102 LEU A CA 1
ATOM 757 C C . LEU A 1 102 ? -12.249 -12.096 -17.739 1.00 39.44 102 LEU A C 1
ATOM 759 O O . LEU A 1 102 ? -13.083 -11.196 -17.788 1.00 39.44 102 LEU A O 1
ATOM 763 N N . PHE A 1 103 ? -12.159 -13.049 -18.667 1.00 38.88 103 PHE A N 1
ATOM 764 C CA . PHE A 1 103 ? -13.068 -13.186 -19.801 1.00 38.88 103 PHE A CA 1
ATOM 765 C C . PHE A 1 103 ? -13.537 -14.642 -19.877 1.00 38.88 103 PHE A C 1
ATOM 767 O O . PHE A 1 103 ? -12.972 -15.426 -20.645 1.00 38.88 103 PHE A O 1
ATOM 774 N N . PRO A 1 104 ? -14.519 -15.049 -19.052 1.00 37.03 104 PRO A N 1
ATOM 775 C CA . PRO A 1 104 ? -15.228 -16.284 -19.320 1.00 37.03 104 PRO A CA 1
ATOM 776 C C . PRO A 1 104 ? -15.966 -16.066 -20.644 1.00 37.03 104 PRO A C 1
ATOM 778 O O . PRO A 1 104 ? -16.866 -15.239 -20.732 1.00 37.03 104 PRO A O 1
ATOM 781 N N . GLU A 1 105 ? -15.518 -16.783 -21.666 1.00 42.66 105 GLU A N 1
ATOM 782 C CA . GLU A 1 105 ? -15.993 -16.755 -23.050 1.00 42.66 105 GLU A CA 1
ATOM 783 C C . GLU A 1 105 ? -15.388 -15.656 -23.936 1.00 42.66 105 GLU A C 1
ATOM 785 O O . GLU A 1 105 ? -15.525 -14.449 -23.731 1.00 42.66 105 GLU A O 1
ATOM 790 N N . GLN A 1 106 ? -14.730 -16.121 -25.001 1.00 43.78 106 GLN A N 1
ATOM 791 C CA . GLN A 1 106 ? -14.543 -15.349 -26.219 1.00 43.78 106 GLN A CA 1
ATOM 792 C C . GLN A 1 106 ? -15.921 -14.845 -26.645 1.00 43.78 106 GLN A C 1
ATOM 794 O O . GLN A 1 106 ? -16.733 -15.619 -27.145 1.00 43.78 106 GLN A O 1
ATOM 799 N N . GLY A 1 107 ? -16.194 -13.557 -26.441 1.00 39.75 107 GLY A N 1
ATOM 800 C CA . GLY A 1 107 ? -17.358 -12.922 -27.031 1.00 39.75 107 GLY A CA 1
ATOM 801 C C . GLY A 1 107 ? -17.289 -13.126 -28.539 1.00 39.75 107 GLY A C 1
ATOM 802 O O . GLY A 1 107 ? -16.497 -12.477 -29.224 1.00 39.75 107 GLY A O 1
ATOM 803 N N . THR A 1 108 ? -18.088 -14.052 -29.064 1.00 46.75 108 THR A N 1
ATOM 804 C CA . THR A 1 108 ? -18.362 -14.134 -30.492 1.00 46.75 108 THR A CA 1
ATOM 805 C C . THR A 1 108 ? -18.901 -12.773 -30.894 1.00 46.75 108 THR A C 1
ATOM 807 O O . THR A 1 108 ? -19.997 -12.382 -30.492 1.00 46.75 108 THR A O 1
ATOM 810 N N . ARG A 1 109 ? -18.090 -12.018 -31.639 1.00 45.03 109 ARG A N 1
ATOM 811 C CA . ARG A 1 109 ? -18.505 -10.781 -32.296 1.00 45.03 109 ARG A CA 1
ATOM 812 C C . ARG A 1 109 ? -19.827 -11.083 -33.009 1.00 45.03 109 ARG A C 1
ATOM 814 O O . ARG A 1 109 ? -19.828 -12.012 -33.817 1.00 45.03 109 ARG A O 1
ATOM 821 N N . PRO A 1 110 ? -20.931 -10.363 -32.738 1.00 42.41 110 PRO A N 1
ATOM 822 C CA . PRO A 1 110 ? -22.144 -10.563 -33.507 1.00 42.41 110 PRO A CA 1
ATOM 823 C C . PRO A 1 110 ? -21.793 -10.245 -34.957 1.00 42.41 110 PRO A C 1
ATOM 825 O O . PRO A 1 110 ? -21.453 -9.109 -35.303 1.00 42.41 110 PRO A O 1
ATOM 828 N N . THR A 1 111 ? -21.778 -11.275 -35.798 1.00 51.62 111 THR A N 1
ATOM 829 C CA . THR A 1 111 ? -21.795 -11.100 -37.239 1.00 51.62 111 THR A CA 1
ATOM 830 C C . THR A 1 111 ? -23.143 -10.470 -37.534 1.00 51.62 111 THR A C 1
ATOM 832 O O . THR A 1 111 ? -24.186 -11.105 -37.407 1.00 51.62 111 THR A O 1
ATOM 835 N N . GLY A 1 112 ? -23.130 -9.172 -37.831 1.00 4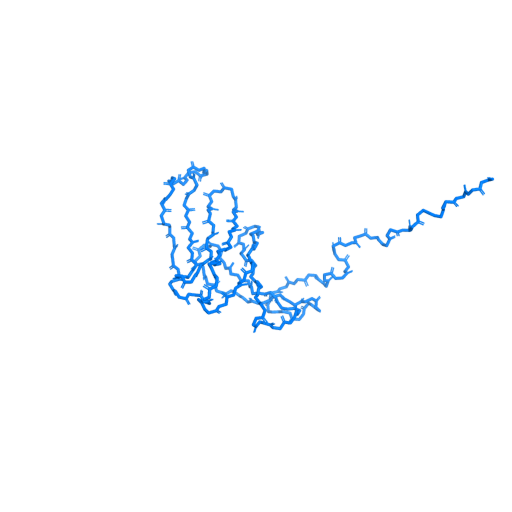3.34 112 GLY A N 1
ATOM 836 C CA . GLY A 1 112 ? -24.300 -8.495 -38.362 1.00 43.34 112 GLY A CA 1
ATOM 837 C C . GLY A 1 112 ? -24.720 -9.219 -39.635 1.00 43.34 112 GLY A C 1
ATOM 838 O O . GLY A 1 112 ? -24.089 -9.052 -40.675 1.00 43.34 112 GLY A O 1
ATOM 839 N N . GLY A 1 113 ? -25.743 -10.063 -39.525 1.00 43.72 113 GLY A N 1
ATOM 840 C CA . GLY A 1 113 ? -26.494 -10.568 -40.659 1.00 43.72 113 GLY A CA 1
ATOM 841 C C . GLY A 1 113 ? -27.309 -9.410 -41.208 1.00 43.72 113 GLY A C 1
ATOM 842 O O . GLY A 1 113 ? -28.386 -9.117 -40.699 1.00 43.72 113 GLY A O 1
ATOM 843 N N . GLY A 1 114 ? -26.746 -8.709 -42.189 1.00 44.06 114 GLY A N 1
ATOM 844 C CA . GLY A 1 114 ? -27.532 -7.894 -43.100 1.00 44.06 114 GLY A CA 1
ATOM 845 C C . GLY A 1 114 ? -28.242 -8.835 -44.063 1.00 44.06 114 GLY A C 1
ATOM 846 O O . GLY A 1 114 ? -27.576 -9.509 -44.850 1.00 44.06 114 GLY A O 1
ATOM 847 N N . SER A 1 115 ? -29.563 -8.912 -43.929 1.00 47.75 115 SER A N 1
ATOM 848 C CA . SER A 1 115 ? -30.458 -9.308 -45.019 1.00 47.75 115 SER A CA 1
ATOM 849 C C . SER A 1 115 ? -30.476 -8.243 -46.110 1.00 47.75 115 SER A C 1
ATOM 851 O O . SER A 1 115 ? -30.280 -7.053 -45.764 1.00 47.75 115 SER A O 1
#

Organism: NCBI:txid464990

Secondary structure (DSSP, 8-state):
-----EEEE-SSEEEEEETTEEEEEE-S-TTPPTT-EEEEEETTTTT---EEEEETTEEEEE-TTS-TTEEEEEETTT--EEEEEETTS-SSS----HHHHS-SS----------

Sequence (115 aa):
AGRFVSVATDGSHLYVHSPLGLAKLGTGHGGTIHGRLYLSKPRYRAGERPWIACVGQRLYLRSPAMDPDCLVVVDCQNLCEVGTVRQDGKGSVPSPHCGQALFPEQGTRPTGGGS

InterPro domains:
  IPR043366 HECTD4 [PTHR46435] (7-85)

Radius of gyration: 17.93 Å; chains: 1; bounding box: 41×34×58 Å

pLDDT: mean 84.3, std 19.59, range [37.03, 98.5]